Protein AF-A0AA89ARL2-F1 (afdb_monomer_lite)

Secondary structure (DSSP, 8-state):
-PPPSSTTS--GGGGTSTTTSSTTSS--TT--GGGS-TTHHHHHHHHHHHHHHHHHH-----SSSSPP--PBPSSTT--BSS-----S--TT-----SS----HHHHHHHHHHHHHHHHHHT---

Sequence (125 aa):
MKKWEDLTEFKPERIEGPEGTRDGFKFVPFGCERRACPGEGLGMRTINLALGSLLQCFDWERVHNEMIDMTEGTGLS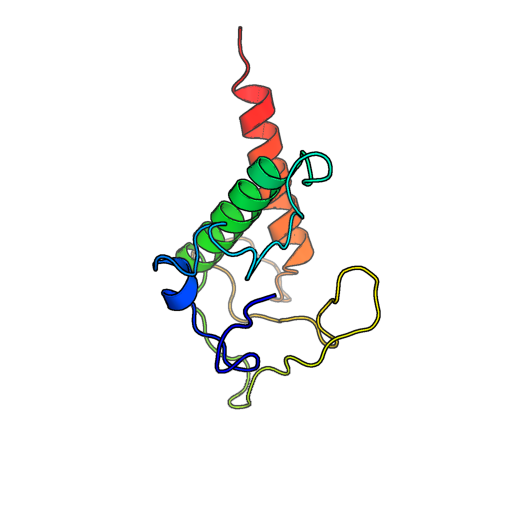FPKAQPLVTDPPPLQASTEDPDGTIDLQSAFFELIFNILMRMTAGKRY

Radius of gyration: 18.28 Å; chains: 1; bounding box: 46×33×50 Å

InterPro domains:
  IPR001128 Cytochrome P450 [PF00067] (4-80)
  IPR002401 Cytochrome P450, E-class, group I [PR00463] (27-37)
  IPR002401 Cytochrome P450, E-class, group I [PR00463] (37-60)
  IPR036396 Cytochrome P450 superfamily [G3DSA:1.10.630.10] (2-87)
  IPR036396 Cytochrome P450 superfamily [SSF48264] (3-84)
  IPR050651 Plant Cytochrome P450 Monooxygenase [PTHR47947] (3-85)

Foldseek 3Di:
DDEDPPPVDDDPCCLVDPNVPCVPVRDQPQHDDPNGNPCPVVVVVLVVVLVVCPVVFDDDDDPDPDDDQQPFPDDPVRDRNDDDFDDDGTPPDPDDDPPRGDDPVVVSVVVVVVVVCCVVVVPDD

Organism: NCBI:txid1293975

pLDDT: mean 73.85, std 14.47, range [41.88, 93.25]

Structure (mmCIF, N/CA/C/O backbone):
data_AF-A0AA89ARL2-F1
#
_entry.id   AF-A0AA89ARL2-F1
#
loop_
_atom_site.group_PDB
_atom_site.id
_atom_site.type_symbol
_atom_site.label_atom_id
_atom_site.label_alt_id
_atom_site.label_comp_id
_atom_site.label_asym_id
_atom_site.label_entity_id
_atom_site.label_seq_id
_atom_site.pdbx_PDB_ins_code
_atom_site.Cartn_x
_atom_site.Cartn_y
_atom_site.Cartn_z
_atom_site.occupancy
_atom_site.B_iso_or_equiv
_atom_site.auth_seq_id
_atom_site.auth_comp_id
_atom_site.auth_asym_id
_atom_site.auth_atom_id
_atom_site.pdbx_PDB_model_num
ATOM 1 N N . MET A 1 1 ? 2.567 -10.005 -22.783 1.00 60.03 1 MET A N 1
ATOM 2 C CA . MET A 1 1 ? 2.715 -9.775 -21.331 1.00 60.03 1 MET A CA 1
ATOM 3 C C . MET A 1 1 ? 2.255 -11.034 -20.616 1.00 60.03 1 MET A C 1
ATOM 5 O O . MET A 1 1 ? 1.116 -11.441 -20.821 1.00 60.03 1 MET A O 1
ATOM 9 N N . LYS A 1 2 ? 3.154 -11.715 -19.899 1.00 68.00 2 LYS A N 1
ATOM 10 C CA . LYS A 1 2 ? 2.831 -12.954 -19.177 1.00 68.00 2 LYS A CA 1
ATOM 11 C C . LYS A 1 2 ? 1.995 -12.559 -17.955 1.00 68.00 2 LYS A C 1
ATOM 13 O O . LYS A 1 2 ? 2.406 -11.675 -17.216 1.00 68.00 2 LYS A O 1
ATOM 18 N N . LYS A 1 3 ? 0.803 -13.131 -17.794 1.00 76.06 3 LYS A N 1
ATOM 19 C CA . LYS A 1 3 ? -0.058 -12.852 -16.635 1.00 76.06 3 LYS A CA 1
ATOM 20 C C . LYS A 1 3 ? 0.287 -13.812 -15.504 1.00 76.06 3 LYS A C 1
ATOM 22 O O . LYS A 1 3 ? 0.902 -14.856 -15.738 1.00 76.06 3 LYS A O 1
ATOM 27 N N . TRP A 1 4 ? -0.067 -13.431 -14.288 1.00 80.31 4 TRP A N 1
ATOM 28 C CA . TRP A 1 4 ? -0.121 -14.387 -13.202 1.00 80.31 4 TRP A CA 1
ATOM 29 C C . TRP A 1 4 ? -1.405 -15.224 -13.289 1.00 80.31 4 TRP A C 1
ATOM 31 O O . TRP A 1 4 ? -2.412 -14.759 -13.828 1.00 80.31 4 TRP A O 1
ATOM 41 N N . GLU A 1 5 ? -1.352 -16.442 -12.763 1.00 83.62 5 GLU A N 1
ATOM 42 C CA . GLU A 1 5 ? -2.535 -17.266 -12.506 1.00 83.62 5 GLU A CA 1
ATOM 43 C C . GLU A 1 5 ? -3.264 -16.736 -11.257 1.00 83.62 5 GLU A C 1
ATOM 45 O O . GLU A 1 5 ? -2.679 -15.978 -10.472 1.00 83.62 5 GLU A O 1
ATOM 50 N N . ASP A 1 6 ? -4.555 -17.054 -11.127 1.00 87.00 6 ASP A N 1
ATOM 51 C CA . ASP A 1 6 ? -5.416 -16.665 -9.999 1.00 87.00 6 ASP A CA 1
ATOM 52 C C . ASP A 1 6 ? -5.320 -15.174 -9.622 1.00 87.00 6 ASP A C 1
ATOM 54 O O . ASP A 1 6 ? -5.021 -14.794 -8.491 1.00 87.00 6 ASP A O 1
ATOM 58 N N . LEU A 1 7 ? -5.547 -14.293 -10.605 1.00 82.06 7 LEU A N 1
ATOM 59 C CA . LEU A 1 7 ? -5.388 -12.834 -10.462 1.00 82.06 7 LEU A CA 1
ATOM 60 C C . LEU A 1 7 ? -6.244 -12.211 -9.351 1.00 82.06 7 LEU A C 1
ATOM 62 O O . LEU A 1 7 ? -5.891 -11.150 -8.845 1.00 82.06 7 LEU A O 1
ATOM 66 N N . THR A 1 8 ? -7.363 -12.845 -9.006 1.00 85.75 8 THR A N 1
ATOM 67 C CA . THR A 1 8 ? -8.296 -12.385 -7.970 1.00 85.75 8 THR A CA 1
ATOM 68 C C . THR A 1 8 ? -7.967 -12.937 -6.585 1.00 85.75 8 THR A C 1
ATOM 70 O O . THR A 1 8 ? -8.617 -12.556 -5.617 1.00 85.75 8 THR A O 1
ATOM 73 N N . GLU A 1 9 ? -6.984 -13.833 -6.473 1.00 88.62 9 GLU A N 1
ATOM 74 C CA . GLU A 1 9 ? -6.588 -14.435 -5.204 1.00 88.62 9 GLU A CA 1
ATOM 75 C C . GLU A 1 9 ? -5.379 -13.712 -4.601 1.00 88.62 9 GLU A C 1
ATOM 77 O O . GLU A 1 9 ? -4.367 -13.439 -5.260 1.00 88.62 9 GLU A O 1
ATOM 82 N N . PHE A 1 10 ? -5.477 -13.423 -3.305 1.00 87.12 10 PHE A N 1
ATOM 83 C CA . PHE A 1 10 ? -4.375 -12.874 -2.529 1.00 87.12 10 PHE A CA 1
ATOM 84 C C . PHE A 1 10 ? -3.405 -14.000 -2.139 1.00 87.12 10 PHE A C 1
ATOM 86 O O . PHE A 1 10 ? -3.714 -14.813 -1.273 1.00 87.12 10 PHE A O 1
ATOM 93 N N . LYS A 1 11 ? -2.241 -14.049 -2.801 1.00 87.12 11 LYS A N 1
ATOM 94 C CA . LYS A 1 11 ? -1.175 -15.052 -2.597 1.00 87.12 11 LYS A CA 1
ATOM 95 C C . LYS A 1 11 ? 0.169 -14.360 -2.349 1.00 87.12 11 LYS A C 1
ATOM 97 O O . LYS A 1 11 ? 0.865 -14.077 -3.326 1.00 87.12 11 LYS A O 1
ATOM 102 N N . PRO A 1 12 ? 0.522 -13.992 -1.107 1.00 84.19 12 PRO A N 1
ATOM 103 C CA . PRO A 1 12 ? 1.735 -13.220 -0.838 1.00 84.19 12 PRO A CA 1
ATOM 104 C C . PRO A 1 12 ? 3.015 -13.940 -1.290 1.00 84.19 12 PRO A C 1
ATOM 106 O O . PRO A 1 12 ? 3.921 -13.290 -1.798 1.00 84.19 12 PRO A O 1
ATOM 109 N N . GLU A 1 13 ? 3.053 -15.272 -1.253 1.00 85.31 13 GLU A N 1
ATOM 110 C CA . GLU A 1 13 ? 4.209 -16.113 -1.607 1.00 85.31 13 GLU A CA 1
ATOM 111 C C . GLU A 1 13 ? 4.637 -15.956 -3.078 1.00 85.31 13 GLU A C 1
ATOM 113 O O . GLU A 1 13 ? 5.776 -16.240 -3.450 1.00 85.31 13 GLU A O 1
ATOM 118 N N . ARG A 1 14 ? 3.746 -15.444 -3.941 1.00 82.50 14 ARG A N 1
ATOM 119 C CA . ARG A 1 14 ? 4.022 -15.205 -5.370 1.00 82.50 14 ARG A CA 1
ATOM 120 C C . ARG A 1 14 ? 5.221 -14.281 -5.606 1.00 82.50 14 ARG A C 1
ATOM 122 O O . ARG A 1 14 ? 5.827 -14.335 -6.675 1.00 82.50 14 ARG A O 1
ATOM 129 N N . ILE A 1 15 ? 5.521 -13.404 -4.644 1.00 78.38 15 ILE A N 1
ATOM 130 C CA . ILE A 1 15 ? 6.596 -12.414 -4.761 1.00 78.38 15 ILE A CA 1
ATOM 131 C C . ILE A 1 15 ? 7.963 -12.974 -4.344 1.00 78.38 15 ILE A C 1
ATOM 133 O O . ILE A 1 15 ? 8.981 -12.358 -4.644 1.00 78.38 15 ILE A O 1
ATOM 137 N N . GLU A 1 16 ? 7.996 -14.134 -3.684 1.00 75.12 16 GLU A N 1
ATOM 138 C CA . GLU A 1 16 ? 9.227 -14.783 -3.214 1.00 75.12 16 GLU A CA 1
ATOM 139 C C . GLU A 1 16 ? 9.905 -15.617 -4.316 1.00 75.12 16 GLU A C 1
ATOM 141 O O . GLU A 1 16 ? 11.090 -15.940 -4.230 1.00 75.12 16 GLU A O 1
ATOM 146 N N . GLY A 1 17 ? 9.163 -15.957 -5.373 1.00 68.25 17 GLY A N 1
ATOM 147 C CA . GLY A 1 17 ? 9.651 -16.739 -6.505 1.00 68.25 17 GLY A CA 1
ATOM 148 C C . GLY A 1 17 ? 10.246 -15.905 -7.651 1.00 68.25 17 GLY A C 1
ATOM 149 O O . GLY A 1 17 ? 10.170 -14.676 -7.659 1.00 68.25 17 GLY A O 1
ATOM 150 N N . PRO A 1 18 ? 10.750 -16.570 -8.709 1.00 62.78 18 PRO A N 1
ATOM 151 C CA . PRO A 1 18 ? 11.258 -15.914 -9.923 1.00 62.78 18 PRO A CA 1
ATOM 152 C C . PRO A 1 18 ? 10.178 -15.148 -10.707 1.00 62.78 18 PRO A C 1
ATOM 154 O O . PRO A 1 18 ? 10.482 -14.467 -11.678 1.00 62.78 18 PRO A O 1
ATOM 157 N N . GLU A 1 19 ? 8.906 -15.279 -10.321 1.00 61.50 19 GLU A N 1
ATOM 158 C CA . GLU A 1 19 ? 7.797 -14.490 -10.864 1.00 61.50 19 GLU A CA 1
ATOM 159 C C . GLU A 1 19 ? 7.528 -13.187 -10.093 1.00 61.50 19 GLU A C 1
ATOM 161 O O . GLU A 1 19 ? 6.729 -12.365 -10.552 1.00 61.50 19 GLU A O 1
ATOM 166 N N . GLY A 1 20 ? 8.150 -13.040 -8.920 1.00 57.78 20 GLY A N 1
ATOM 167 C CA . GLY A 1 20 ? 8.121 -11.857 -8.066 1.00 57.78 20 GLY A CA 1
ATOM 168 C C . GLY A 1 20 ? 9.251 -10.874 -8.349 1.00 57.78 20 GLY A C 1
ATOM 169 O O . GLY A 1 20 ? 9.125 -9.680 -8.075 1.00 57.78 20 GLY A O 1
ATOM 170 N N . THR A 1 21 ? 10.344 -11.345 -8.952 1.00 60.03 21 THR A N 1
ATOM 171 C CA . THR A 1 21 ? 11.362 -10.472 -9.532 1.00 60.03 21 THR A CA 1
ATOM 172 C C . THR A 1 21 ? 10.780 -9.729 -10.737 1.00 60.03 21 THR A C 1
ATOM 174 O O . THR A 1 21 ? 9.871 -10.196 -11.422 1.00 60.03 21 THR A O 1
ATOM 177 N N . ARG A 1 22 ? 11.331 -8.547 -11.049 1.00 62.72 22 ARG A N 1
ATOM 178 C CA . ARG A 1 22 ? 10.958 -7.779 -12.259 1.00 62.72 22 ARG A CA 1
ATOM 179 C C . ARG A 1 22 ? 11.201 -8.555 -13.567 1.00 62.72 22 ARG A C 1
ATOM 181 O O . ARG A 1 22 ? 10.800 -8.078 -14.630 1.00 62.72 22 ARG A O 1
ATOM 188 N N . ASP A 1 23 ? 11.815 -9.738 -13.484 1.00 57.69 23 ASP A N 1
ATOM 189 C CA . ASP A 1 23 ? 11.968 -10.712 -14.558 1.00 57.69 23 ASP A CA 1
ATOM 190 C C . ASP A 1 23 ? 10.597 -11.163 -15.081 1.00 57.69 23 ASP A C 1
ATOM 192 O O . ASP A 1 23 ? 9.911 -12.029 -14.545 1.00 57.69 23 ASP A O 1
ATOM 196 N N . GLY A 1 24 ? 10.174 -10.530 -16.172 1.00 63.44 24 GLY A N 1
ATOM 197 C CA . GLY A 1 24 ? 8.939 -10.855 -16.883 1.00 63.44 24 GLY A CA 1
ATOM 198 C C . GLY A 1 24 ? 7.841 -9.799 -16.793 1.00 63.44 24 GLY A C 1
ATOM 199 O O . GLY A 1 24 ? 6.791 -10.001 -17.406 1.00 63.44 24 GLY A O 1
ATOM 200 N N . PHE A 1 25 ? 8.077 -8.678 -16.093 1.00 69.69 25 PHE A N 1
ATOM 201 C CA . PHE A 1 25 ? 7.158 -7.529 -16.014 1.00 69.69 25 PHE A CA 1
ATOM 202 C C . PHE A 1 25 ? 5.719 -7.909 -15.620 1.00 69.69 25 PHE A C 1
ATOM 204 O O . PHE A 1 25 ? 4.758 -7.265 -16.047 1.00 69.69 25 PHE A O 1
ATOM 211 N N . LYS A 1 26 ? 5.552 -8.973 -14.823 1.00 75.62 26 LYS A N 1
ATOM 212 C CA . LYS A 1 26 ? 4.228 -9.434 -14.384 1.00 75.62 26 LYS A CA 1
ATOM 213 C C . LYS A 1 26 ? 3.609 -8.500 -13.342 1.00 75.62 26 LYS A C 1
ATOM 215 O O . LYS A 1 26 ? 2.391 -8.369 -13.295 1.00 75.62 26 LYS A O 1
ATOM 220 N N . PHE A 1 27 ? 4.451 -7.826 -12.554 1.00 78.62 27 PHE A N 1
ATOM 221 C CA . PHE A 1 27 ? 4.048 -6.895 -11.505 1.00 78.62 27 PHE A CA 1
ATOM 222 C C . PHE A 1 27 ? 4.998 -5.694 -11.452 1.00 78.62 27 PHE A C 1
ATOM 224 O O . PHE A 1 27 ? 6.200 -5.849 -11.247 1.00 78.62 27 PHE A O 1
ATOM 231 N N . VAL A 1 28 ? 4.467 -4.493 -11.699 1.00 84.12 28 VAL A N 1
ATOM 232 C CA . VAL A 1 28 ? 5.237 -3.237 -11.796 1.00 84.12 28 VAL A CA 1
ATOM 233 C C . VAL A 1 28 ? 4.448 -2.052 -11.209 1.00 84.12 28 VAL A C 1
ATOM 235 O O . VAL A 1 28 ? 4.153 -1.096 -11.927 1.00 84.12 28 VAL A O 1
ATOM 238 N N . PRO A 1 29 ? 4.084 -2.079 -9.910 1.00 83.69 29 PRO A N 1
ATOM 239 C CA . PRO A 1 29 ? 3.261 -1.030 -9.289 1.00 83.69 29 PRO A CA 1
ATOM 240 C C . PRO A 1 29 ? 3.931 0.352 -9.317 1.00 83.69 29 PRO A C 1
ATOM 242 O O . PRO A 1 29 ? 3.256 1.373 -9.394 1.00 83.69 29 PRO A O 1
ATOM 245 N N . PHE A 1 30 ? 5.266 0.388 -9.333 1.00 87.81 30 PHE A N 1
ATOM 246 C CA . PHE A 1 30 ? 6.067 1.605 -9.469 1.00 87.81 30 PHE A CA 1
ATOM 247 C C . PHE A 1 30 ? 6.555 1.843 -10.907 1.00 87.81 30 PHE A C 1
ATOM 249 O O . PHE A 1 30 ? 7.439 2.662 -11.139 1.00 87.81 30 PHE A O 1
ATOM 256 N N . GLY A 1 31 ? 5.993 1.145 -11.895 1.00 88.50 31 GLY A N 1
ATOM 257 C CA . GLY A 1 31 ? 6.415 1.233 -13.290 1.00 88.50 31 GLY A CA 1
ATOM 258 C C . GLY A 1 31 ? 7.751 0.543 -13.569 1.00 88.50 31 GLY A C 1
ATOM 259 O O . GLY A 1 31 ? 8.286 -0.219 -12.758 1.00 88.50 31 GLY A O 1
ATOM 260 N N . CYS A 1 32 ? 8.299 0.775 -14.766 1.00 85.62 32 CYS A N 1
ATOM 261 C CA . CYS A 1 32 ? 9.589 0.209 -15.121 1.00 85.62 32 CYS A CA 1
ATOM 262 C C . CYS A 1 32 ? 10.507 1.084 -15.970 1.00 85.62 32 CYS A C 1
ATOM 264 O O . CYS A 1 32 ? 10.083 2.068 -16.577 1.00 85.62 32 CYS A O 1
ATOM 266 N N . GLU A 1 33 ? 11.791 0.711 -15.958 1.00 86.56 33 GLU A N 1
ATOM 267 C CA . GLU A 1 33 ? 12.849 1.351 -16.740 1.00 86.56 33 GLU A CA 1
ATOM 268 C C . GLU A 1 33 ? 12.920 2.876 -16.520 1.00 86.56 33 GLU A C 1
ATOM 270 O O . GLU A 1 33 ? 12.883 3.350 -15.386 1.00 86.56 33 GLU A O 1
ATOM 275 N N . ARG A 1 34 ? 13.025 3.661 -17.601 1.00 90.88 34 ARG A N 1
ATOM 276 C CA . ARG A 1 34 ? 13.251 5.117 -17.573 1.00 90.88 34 ARG A CA 1
ATOM 277 C C . ARG A 1 34 ? 12.081 5.916 -16.991 1.00 90.88 34 ARG A C 1
ATOM 279 O O . ARG A 1 34 ? 12.261 7.087 -16.680 1.00 90.88 34 ARG A O 1
ATOM 286 N N . ARG A 1 35 ? 10.892 5.311 -16.885 1.00 91.50 35 ARG A N 1
ATOM 287 C CA . ARG A 1 35 ? 9.687 5.922 -16.297 1.00 91.50 35 ARG A CA 1
ATOM 288 C C . ARG A 1 35 ? 9.269 5.246 -14.991 1.00 91.50 35 ARG A C 1
ATOM 290 O O . ARG A 1 35 ? 8.125 5.397 -14.574 1.00 91.50 35 ARG A O 1
ATOM 297 N N . ALA A 1 36 ? 10.170 4.492 -14.360 1.00 90.56 36 ALA A N 1
ATOM 298 C CA . ALA A 1 36 ? 9.935 3.989 -13.016 1.00 90.56 36 ALA A CA 1
ATOM 299 C C . ALA A 1 36 ? 9.783 5.159 -12.029 1.00 90.56 36 ALA A C 1
ATOM 301 O O . ALA A 1 36 ? 10.437 6.196 -12.164 1.00 90.56 36 ALA A O 1
ATOM 302 N N . CYS A 1 37 ? 8.912 4.987 -11.039 1.00 91.19 37 CYS A N 1
ATOM 303 C CA . CYS A 1 37 ? 8.682 5.956 -9.985 1.00 91.19 37 CYS A CA 1
ATOM 304 C C . CYS A 1 37 ? 9.981 6.142 -9.185 1.00 91.19 37 CYS A C 1
ATOM 306 O O . CYS A 1 37 ? 10.433 5.193 -8.538 1.00 91.19 37 CYS A O 1
ATOM 308 N N . PRO A 1 38 ? 10.569 7.352 -9.149 1.00 93.25 38 PRO A N 1
ATOM 309 C CA . PRO A 1 38 ? 11.789 7.595 -8.378 1.00 93.25 38 PRO A CA 1
ATOM 310 C C . PRO A 1 38 ? 11.569 7.426 -6.864 1.00 93.25 38 PRO A C 1
ATOM 312 O O . PRO A 1 38 ? 12.530 7.299 -6.110 1.00 93.25 38 PRO A O 1
ATOM 315 N N . GLY A 1 39 ? 10.307 7.410 -6.417 1.00 93.00 39 GLY A N 1
ATOM 316 C CA . GLY A 1 39 ? 9.904 7.196 -5.030 1.00 93.00 39 GLY A CA 1
ATOM 317 C C . GLY A 1 39 ? 9.729 5.733 -4.610 1.00 93.00 39 GLY A C 1
ATOM 318 O O . GLY A 1 39 ? 9.380 5.514 -3.455 1.00 93.00 39 GLY A O 1
ATOM 319 N N . GLU A 1 40 ? 9.969 4.742 -5.481 1.00 90.25 40 GLU A N 1
ATOM 320 C CA . GLU A 1 40 ? 9.795 3.304 -5.175 1.00 90.25 40 GLU A CA 1
ATOM 321 C C . GLU A 1 40 ? 10.469 2.902 -3.853 1.00 90.25 40 GLU A C 1
ATOM 323 O O . GLU A 1 40 ? 9.834 2.347 -2.956 1.00 90.25 40 GLU A O 1
ATOM 328 N N . GLY A 1 41 ? 11.749 3.252 -3.689 1.00 90.81 41 GLY A N 1
ATOM 329 C CA . GLY A 1 41 ? 12.510 2.894 -2.492 1.00 90.81 41 GLY A CA 1
ATOM 330 C C . GLY A 1 41 ? 11.985 3.544 -1.209 1.00 90.81 41 GLY A C 1
ATOM 331 O O . GLY A 1 41 ? 12.068 2.935 -0.144 1.00 90.81 41 GLY A O 1
ATOM 332 N N . LEU A 1 42 ? 11.436 4.761 -1.296 1.00 92.69 42 LEU A N 1
ATOM 333 C CA . LEU A 1 42 ? 10.814 5.430 -0.153 1.00 92.69 42 LEU A CA 1
ATOM 334 C C . LEU A 1 42 ? 9.465 4.785 0.171 1.00 92.69 42 LEU A C 1
ATOM 336 O O . LEU A 1 42 ? 9.250 4.391 1.312 1.00 92.69 42 LEU A O 1
ATOM 340 N N . GLY A 1 43 ? 8.605 4.610 -0.836 1.00 89.31 43 GLY A N 1
ATOM 341 C CA . GLY A 1 43 ? 7.284 4.003 -0.679 1.00 89.31 43 GLY A CA 1
ATOM 342 C C . GLY A 1 43 ? 7.355 2.617 -0.041 1.00 89.31 43 GLY A C 1
ATOM 343 O O . GLY A 1 43 ? 6.662 2.364 0.940 1.00 89.31 43 GLY A O 1
ATOM 344 N N . MET A 1 44 ? 8.262 1.756 -0.514 1.00 89.25 44 MET A N 1
ATOM 345 C CA . MET A 1 44 ? 8.444 0.416 0.054 1.00 89.25 44 MET A CA 1
ATOM 346 C C . MET A 1 44 ? 8.904 0.451 1.514 1.00 89.25 44 MET A C 1
ATOM 348 O O . MET A 1 44 ? 8.386 -0.297 2.337 1.00 89.25 44 MET A O 1
ATOM 352 N N . ARG A 1 45 ? 9.848 1.332 1.872 1.00 90.19 45 ARG A N 1
ATOM 353 C CA . ARG A 1 45 ? 10.308 1.466 3.266 1.00 90.19 45 ARG A CA 1
ATOM 354 C C . ARG A 1 45 ? 9.193 1.959 4.176 1.00 90.19 45 ARG A C 1
ATOM 356 O O . ARG A 1 45 ? 9.029 1.428 5.269 1.00 90.19 45 ARG A O 1
ATOM 363 N N . THR A 1 46 ? 8.434 2.946 3.715 1.00 90.56 46 THR A N 1
ATOM 364 C CA . THR A 1 46 ? 7.306 3.505 4.453 1.00 90.56 46 THR A CA 1
ATOM 365 C C . THR A 1 46 ? 6.217 2.462 4.687 1.00 90.56 46 THR A C 1
ATOM 367 O O . THR A 1 46 ? 5.792 2.292 5.826 1.00 90.56 46 THR A O 1
ATOM 370 N N . ILE A 1 47 ? 5.811 1.725 3.647 1.00 90.00 47 ILE A N 1
ATOM 371 C CA . ILE A 1 47 ? 4.791 0.672 3.754 1.00 90.00 47 ILE A CA 1
ATOM 372 C C . ILE A 1 47 ? 5.273 -0.457 4.666 1.00 90.00 47 ILE A C 1
ATOM 374 O O . ILE A 1 47 ? 4.542 -0.854 5.566 1.00 90.00 47 ILE A O 1
ATOM 378 N N . ASN A 1 48 ? 6.507 -0.939 4.487 1.00 89.00 48 ASN A N 1
ATOM 379 C CA . ASN A 1 48 ? 7.050 -2.023 5.308 1.00 89.00 48 ASN A CA 1
ATOM 380 C C . ASN A 1 48 ? 7.138 -1.635 6.785 1.00 89.00 48 ASN A C 1
ATOM 382 O O . ASN A 1 48 ? 6.840 -2.451 7.652 1.00 89.00 48 ASN A O 1
ATOM 386 N N . LEU A 1 49 ? 7.540 -0.396 7.077 1.00 88.62 49 LEU A N 1
ATOM 387 C CA . LEU A 1 49 ? 7.629 0.082 8.450 1.00 88.62 49 LEU A CA 1
ATOM 388 C C . LEU A 1 49 ? 6.243 0.269 9.069 1.00 88.62 49 LEU A C 1
ATOM 390 O O . LEU A 1 49 ? 6.020 -0.207 10.175 1.00 88.62 49 LEU A O 1
ATOM 394 N N . ALA A 1 50 ? 5.304 0.884 8.345 1.00 86.81 50 ALA A N 1
ATOM 395 C CA . ALA A 1 50 ? 3.926 1.020 8.807 1.00 86.81 50 ALA A CA 1
ATOM 396 C C . ALA A 1 50 ? 3.286 -0.348 9.077 1.00 86.81 50 ALA A C 1
ATOM 398 O O . ALA A 1 50 ? 2.751 -0.567 10.158 1.00 86.81 50 ALA A O 1
ATOM 399 N N . LEU A 1 51 ? 3.413 -1.291 8.139 1.00 87.38 51 LEU A N 1
ATOM 400 C CA . LEU A 1 51 ? 2.893 -2.648 8.287 1.00 87.38 51 LEU A CA 1
ATOM 401 C C . LEU A 1 51 ? 3.562 -3.394 9.449 1.00 87.38 51 LEU A C 1
ATOM 403 O O . LEU A 1 51 ? 2.875 -4.036 10.235 1.00 87.38 51 LEU A O 1
ATOM 407 N N . GLY A 1 52 ? 4.885 -3.287 9.591 1.00 88.81 52 GLY A N 1
ATOM 408 C CA . GLY A 1 52 ? 5.617 -3.902 10.697 1.00 88.81 52 GLY A CA 1
ATOM 409 C C . GLY A 1 52 ? 5.185 -3.361 12.060 1.00 88.81 52 GLY A C 1
ATOM 410 O O . GLY A 1 52 ? 4.951 -4.141 12.978 1.00 88.81 52 GLY A O 1
ATOM 411 N N . SER A 1 53 ? 5.017 -2.041 12.187 1.00 85.31 53 SER A N 1
ATOM 412 C CA . SER A 1 53 ? 4.496 -1.417 13.407 1.00 85.31 53 SER A CA 1
ATOM 413 C C . SER A 1 53 ? 3.061 -1.853 13.703 1.00 85.31 53 SER A C 1
ATOM 415 O O . SER A 1 53 ? 2.753 -2.201 14.836 1.00 85.31 53 SER A O 1
ATOM 417 N N . LEU A 1 54 ? 2.203 -1.899 12.685 1.00 82.81 54 LEU A N 1
ATOM 418 C CA . LEU A 1 54 ? 0.823 -2.368 12.799 1.00 82.81 54 LEU A CA 1
ATOM 419 C C . LEU A 1 54 ? 0.751 -3.825 13.291 1.00 82.81 54 LEU A C 1
ATOM 421 O O . LEU A 1 54 ? 0.023 -4.120 14.234 1.00 82.81 54 LEU A O 1
ATOM 425 N N . LEU A 1 55 ? 1.558 -4.722 12.724 1.00 85.12 55 LEU A N 1
ATOM 426 C CA . LEU A 1 55 ? 1.618 -6.125 13.147 1.00 85.12 55 LEU A CA 1
ATOM 427 C C . LEU A 1 55 ? 2.196 -6.313 14.556 1.00 85.12 55 LEU A C 1
ATOM 429 O O . LEU A 1 55 ? 1.831 -7.266 15.232 1.00 85.12 55 LEU A O 1
ATOM 433 N N . GLN A 1 56 ? 3.114 -5.445 14.991 1.00 83.06 56 GLN A N 1
ATOM 434 C CA . GLN A 1 56 ? 3.727 -5.548 16.320 1.00 83.06 56 GLN A CA 1
ATOM 435 C C . GLN A 1 56 ? 2.895 -4.915 17.436 1.00 83.06 56 GLN A C 1
ATOM 437 O O . GLN A 1 56 ? 2.986 -5.359 18.578 1.00 83.06 56 GLN A O 1
ATOM 442 N N . CYS A 1 57 ? 2.150 -3.849 17.144 1.00 80.06 57 CYS A N 1
ATOM 443 C CA . CYS A 1 57 ? 1.485 -3.045 18.170 1.00 80.06 57 CYS A CA 1
ATOM 444 C C . CYS A 1 57 ? 0.006 -3.390 18.373 1.00 80.06 57 CYS A C 1
ATOM 446 O O . CYS A 1 57 ? -0.562 -2.959 19.377 1.00 80.06 57 CYS A O 1
ATOM 448 N N . PHE A 1 58 ? -0.616 -4.123 17.448 1.00 74.94 58 PHE A N 1
ATOM 449 C CA . PHE A 1 58 ? -2.048 -4.411 17.470 1.00 74.94 58 PHE A CA 1
ATOM 450 C C . PHE A 1 58 ? -2.311 -5.913 17.423 1.00 74.94 58 PHE A C 1
ATOM 452 O O . PHE A 1 58 ? -1.676 -6.633 16.651 1.00 74.94 58 PHE A O 1
ATOM 459 N N . ASP A 1 59 ? -3.300 -6.347 18.201 1.00 75.94 59 ASP A N 1
ATOM 460 C CA . ASP A 1 59 ? -3.931 -7.649 18.028 1.00 75.94 59 ASP A CA 1
ATOM 461 C C . ASP A 1 59 ? -5.019 -7.526 16.957 1.00 75.94 59 ASP A C 1
ATOM 463 O O . ASP A 1 59 ? -5.877 -6.643 17.004 1.00 75.94 59 ASP A O 1
ATOM 467 N N . TRP A 1 60 ? -4.945 -8.385 15.941 1.00 75.81 60 TRP A N 1
ATOM 468 C CA . TRP A 1 60 ? -5.796 -8.299 14.757 1.00 75.81 60 TRP A CA 1
ATOM 469 C C . TRP A 1 60 ? -6.969 -9.258 14.881 1.00 75.81 60 TRP A C 1
ATOM 471 O O . TRP A 1 60 ? -6.853 -10.444 14.574 1.00 75.81 60 TRP A O 1
ATOM 481 N N . GLU A 1 61 ? -8.121 -8.722 15.262 1.00 76.94 61 GLU A N 1
ATOM 482 C CA . GLU A 1 61 ? -9.393 -9.434 15.232 1.00 76.94 61 GLU A CA 1
ATOM 483 C C . GLU A 1 61 ? -10.400 -8.673 14.371 1.00 76.94 61 GLU A C 1
ATOM 485 O O . GLU A 1 61 ? -10.296 -7.465 14.146 1.00 76.94 61 GLU A O 1
ATOM 490 N N . ARG A 1 62 ? -11.380 -9.393 13.822 1.00 74.44 62 ARG A N 1
ATOM 491 C CA . ARG A 1 62 ? -12.463 -8.731 13.097 1.00 74.44 62 ARG A CA 1
ATOM 492 C C . ARG A 1 62 ? -13.449 -8.175 14.115 1.00 74.44 62 ARG A C 1
ATOM 494 O O . ARG A 1 62 ? -13.960 -8.930 14.934 1.00 74.44 62 ARG A O 1
ATOM 501 N N . VAL A 1 63 ? -13.776 -6.887 13.987 1.00 74.81 63 VAL A N 1
ATOM 502 C CA . VAL A 1 63 ? -14.791 -6.217 14.826 1.00 74.81 63 VAL A CA 1
ATOM 503 C C . VAL A 1 63 ? -16.142 -6.944 14.751 1.00 74.81 63 VAL A C 1
ATOM 505 O O . VAL A 1 63 ? -16.871 -7.037 15.732 1.00 74.81 63 VAL A O 1
ATOM 508 N N . HIS A 1 64 ? -16.459 -7.506 13.582 1.00 73.38 64 HIS A N 1
ATOM 509 C CA . HIS A 1 64 ? -17.647 -8.322 13.351 1.00 73.38 64 HIS A CA 1
ATOM 510 C C . HIS A 1 64 ? -17.245 -9.675 12.769 1.00 73.38 64 HIS A C 1
ATOM 512 O O . HIS A 1 64 ? -16.230 -9.796 12.087 1.00 73.38 64 HIS A O 1
ATOM 518 N N . ASN A 1 65 ? -18.087 -10.692 12.950 1.00 76.38 65 ASN A N 1
ATOM 519 C CA . ASN A 1 65 ? -17.837 -12.035 12.413 1.00 76.38 65 ASN A CA 1
ATOM 520 C C . ASN A 1 65 ? -17.984 -12.126 10.873 1.00 76.38 65 ASN A C 1
ATOM 522 O O . ASN A 1 65 ? -17.906 -13.205 10.288 1.00 76.38 65 ASN A O 1
ATOM 526 N N . GLU A 1 66 ? -18.228 -10.994 10.213 1.00 80.81 66 GLU A N 1
ATOM 527 C CA . GLU A 1 66 ? -18.407 -10.874 8.771 1.00 80.81 66 GLU A CA 1
ATOM 528 C C . GLU A 1 66 ? -17.060 -10.788 8.038 1.00 80.81 66 GLU A C 1
ATOM 530 O O . GLU A 1 66 ? -15.992 -10.601 8.629 1.00 80.81 66 GLU A O 1
ATOM 535 N N . MET A 1 67 ? -17.081 -10.981 6.719 1.00 82.50 67 MET A N 1
ATOM 536 C CA . MET A 1 67 ? -15.892 -10.746 5.902 1.00 82.50 67 MET A CA 1
ATOM 537 C C . MET A 1 67 ? -15.678 -9.248 5.702 1.00 82.50 67 MET A C 1
ATOM 539 O O . MET A 1 67 ? -16.630 -8.493 5.531 1.00 82.50 67 MET A O 1
ATOM 543 N N . ILE A 1 68 ? -14.414 -8.828 5.693 1.00 84.69 68 ILE A N 1
ATOM 544 C CA . ILE A 1 68 ? -14.052 -7.440 5.408 1.00 84.69 68 ILE A CA 1
ATOM 545 C C . ILE A 1 68 ? -14.415 -7.139 3.954 1.00 84.69 68 ILE A C 1
ATOM 547 O O . ILE A 1 68 ? -13.939 -7.814 3.041 1.00 84.69 68 ILE A O 1
ATOM 551 N N . ASP A 1 69 ? -15.230 -6.107 3.746 1.00 84.88 69 ASP A N 1
ATOM 552 C CA . ASP A 1 69 ? -15.554 -5.622 2.410 1.00 84.88 69 ASP A CA 1
ATOM 553 C C . ASP A 1 69 ? -14.306 -5.026 1.739 1.00 84.88 69 ASP A C 1
ATOM 555 O O . ASP A 1 69 ? -13.757 -4.026 2.208 1.00 84.88 69 ASP A O 1
ATOM 559 N N . MET A 1 70 ? -13.861 -5.646 0.646 1.00 87.62 70 MET A N 1
ATOM 560 C CA . MET A 1 70 ? -12.710 -5.227 -0.163 1.00 87.62 70 MET A CA 1
ATOM 561 C C . MET A 1 70 ? -13.127 -4.492 -1.443 1.00 87.62 70 MET A C 1
ATOM 563 O O . MET A 1 70 ? -12.311 -4.334 -2.349 1.00 87.62 70 MET A O 1
ATOM 567 N N . THR A 1 71 ? -14.386 -4.052 -1.536 1.00 90.25 71 THR A N 1
ATOM 568 C CA . THR A 1 71 ? -14.883 -3.297 -2.689 1.00 90.25 71 THR A CA 1
ATOM 569 C C . THR A 1 71 ? -14.043 -2.041 -2.912 1.00 90.25 71 THR A C 1
ATOM 571 O O . THR A 1 71 ? -13.732 -1.297 -1.977 1.00 90.25 71 THR A O 1
ATOM 574 N N . GLU A 1 72 ? -13.667 -1.809 -4.165 1.00 87.69 72 GLU A N 1
ATOM 575 C CA . GLU A 1 72 ? -12.893 -0.647 -4.586 1.00 87.69 72 GL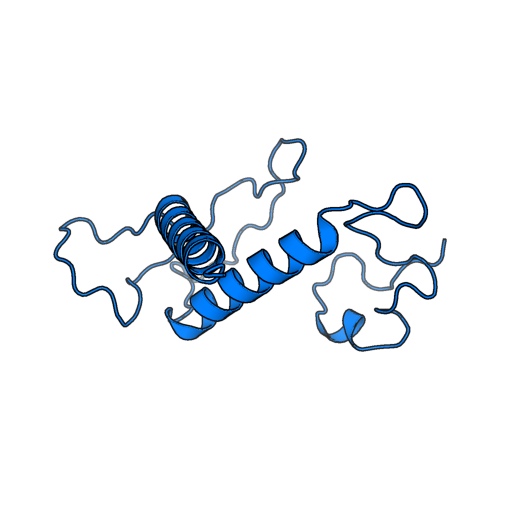U A CA 1
ATOM 576 C C . GLU A 1 72 ? -13.773 0.611 -4.590 1.00 87.69 72 GLU A C 1
ATOM 578 O O . GLU A 1 72 ? -14.888 0.627 -5.113 1.00 87.69 72 GLU A O 1
ATOM 583 N N . GLY A 1 73 ? -13.273 1.671 -3.968 1.00 88.69 73 GLY A N 1
ATOM 584 C CA . GLY A 1 73 ? -13.870 2.995 -3.956 1.00 88.69 73 GLY A CA 1
ATOM 585 C C . GLY A 1 73 ? -13.424 3.831 -5.152 1.00 88.69 73 GLY A C 1
ATOM 586 O O . GLY A 1 73 ? -12.493 3.507 -5.884 1.00 88.69 73 GLY A O 1
ATOM 587 N N . THR A 1 74 ? -14.075 4.971 -5.346 1.00 86.56 74 THR A N 1
ATOM 588 C CA . THR A 1 74 ? -13.757 5.874 -6.455 1.00 86.56 74 THR A CA 1
ATOM 589 C C . THR A 1 74 ? -12.528 6.730 -6.144 1.00 86.56 74 THR A C 1
ATOM 591 O O . THR A 1 74 ? -12.523 7.462 -5.155 1.00 86.56 74 THR A O 1
ATOM 594 N N . GLY A 1 75 ? -11.509 6.711 -7.007 1.00 83.38 75 GLY A N 1
ATOM 595 C CA . GLY A 1 75 ? -10.348 7.599 -6.895 1.00 83.38 75 GLY A CA 1
ATOM 596 C C . GLY A 1 75 ? -9.157 7.153 -7.742 1.00 83.38 75 GLY A C 1
ATOM 597 O O . GLY A 1 75 ? -9.107 6.024 -8.215 1.00 83.38 75 GLY A O 1
ATOM 598 N N . LEU A 1 76 ? -8.171 8.040 -7.917 1.00 81.00 76 LEU A N 1
ATOM 599 C CA . LEU A 1 76 ? -6.965 7.751 -8.712 1.00 81.00 76 LEU A CA 1
ATOM 600 C C . LEU A 1 76 ? -6.068 6.679 -8.068 1.00 81.00 76 LEU A C 1
ATOM 602 O O . LEU A 1 76 ? -5.305 6.009 -8.756 1.00 81.00 76 LEU A O 1
ATOM 606 N N . SER A 1 77 ? -6.145 6.543 -6.745 1.00 77.75 77 SER A N 1
ATOM 607 C CA . SER A 1 77 ? -5.325 5.630 -5.951 1.00 77.75 77 SER A CA 1
ATOM 608 C C . SER A 1 77 ? -6.022 4.310 -5.620 1.00 77.75 77 SER A C 1
ATOM 610 O O . SER A 1 77 ? -5.544 3.617 -4.728 1.00 77.75 77 SER A O 1
ATOM 612 N N . PHE A 1 78 ? -7.157 4.005 -6.262 1.00 84.12 78 PHE A N 1
ATOM 613 C CA . PHE A 1 78 ? -7.958 2.803 -5.996 1.00 84.12 78 PHE A CA 1
ATOM 614 C C . PHE A 1 78 ? -8.184 2.552 -4.488 1.00 84.12 78 PHE A C 1
ATOM 616 O O . PHE A 1 78 ? -7.763 1.523 -3.953 1.00 84.12 78 PHE A O 1
ATOM 623 N N . PRO A 1 79 ? -8.756 3.529 -3.751 1.00 86.25 79 PRO A N 1
ATOM 624 C CA . PRO A 1 79 ? -8.975 3.383 -2.314 1.00 86.25 79 PRO A CA 1
ATOM 625 C C . PRO A 1 79 ? -10.010 2.289 -2.028 1.00 86.25 79 PRO A C 1
ATOM 627 O O . PRO A 1 79 ? -10.782 1.918 -2.905 1.00 86.25 79 PRO A O 1
ATOM 630 N N . LYS A 1 80 ? -10.098 1.807 -0.785 1.00 84.69 80 LYS A N 1
ATOM 631 C CA . LYS A 1 80 ? -11.218 0.947 -0.370 1.00 84.69 80 LYS A CA 1
ATOM 632 C C . LYS A 1 80 ? -12.508 1.772 -0.286 1.00 84.69 80 LYS A C 1
ATOM 634 O O . LYS A 1 80 ? -12.467 2.917 0.158 1.00 84.69 80 LYS A O 1
ATOM 639 N N . ALA A 1 81 ? -13.642 1.201 -0.693 1.00 89.06 81 ALA A N 1
ATOM 640 C CA . ALA A 1 81 ? -14.942 1.880 -0.668 1.00 89.06 81 ALA A CA 1
ATOM 641 C C . ALA A 1 81 ? -15.387 2.220 0.759 1.00 89.06 81 ALA A C 1
ATOM 643 O O . ALA A 1 81 ? -15.920 3.296 1.012 1.00 89.06 81 ALA A O 1
ATOM 644 N N . GLN A 1 82 ? -15.130 1.304 1.690 1.00 84.50 82 GLN A N 1
ATOM 645 C CA . GLN A 1 82 ? -15.325 1.502 3.122 1.00 84.50 82 GLN A CA 1
ATOM 646 C C . GLN A 1 82 ? -13.953 1.547 3.802 1.00 84.50 82 GLN A C 1
ATOM 648 O O . GLN A 1 82 ? -13.127 0.693 3.484 1.00 84.50 82 GLN A O 1
ATOM 653 N N . PRO A 1 83 ? -13.665 2.472 4.726 1.00 82.19 83 PRO A N 1
ATOM 654 C CA . PRO A 1 83 ? -12.441 2.424 5.526 1.00 82.19 83 PRO A CA 1
ATOM 655 C C . PRO A 1 83 ? -12.323 1.120 6.335 1.00 82.19 83 PRO A C 1
ATOM 657 O O . PRO A 1 83 ? -13.319 0.456 6.624 1.00 82.19 83 PRO A O 1
ATOM 660 N N . LEU A 1 84 ? -11.096 0.720 6.675 1.00 80.44 84 LEU A N 1
ATOM 661 C CA . LEU A 1 84 ? -10.858 -0.319 7.683 1.00 80.44 84 LEU A CA 1
ATOM 662 C C . LEU A 1 84 ? -10.929 0.318 9.070 1.00 80.44 84 LEU A C 1
ATOM 664 O O . LEU A 1 84 ? -10.395 1.406 9.264 1.00 80.44 84 LEU A O 1
ATOM 668 N N . VAL A 1 85 ? -11.577 -0.369 10.006 1.00 74.94 85 VAL A N 1
ATOM 669 C CA . VAL A 1 85 ? -11.712 0.045 11.407 1.00 74.94 85 VAL A CA 1
ATOM 670 C C . VAL A 1 85 ? -11.195 -1.094 12.279 1.00 74.94 85 VAL A C 1
ATOM 672 O O . VAL A 1 85 ? -11.395 -2.263 11.941 1.00 74.94 85 VAL A O 1
ATOM 675 N N . THR A 1 86 ? -10.510 -0.754 13.367 1.00 64.94 86 THR A N 1
ATOM 676 C CA . THR A 1 86 ? -9.932 -1.703 14.323 1.00 64.94 86 THR A CA 1
ATOM 677 C C . THR A 1 86 ? -10.385 -1.347 15.737 1.00 64.94 86 THR A C 1
ATOM 679 O O . THR A 1 86 ? -10.253 -0.190 16.125 1.00 64.94 86 THR A O 1
ATOM 682 N N . ASP A 1 87 ? -10.838 -2.346 16.490 1.00 64.94 87 ASP A N 1
ATOM 683 C CA . ASP A 1 87 ? -11.031 -2.338 17.949 1.00 64.94 87 ASP A CA 1
ATOM 684 C C . ASP A 1 87 ? -10.263 -3.557 18.494 1.00 64.94 87 ASP A C 1
ATOM 686 O O . ASP A 1 87 ? -10.361 -4.604 17.843 1.00 64.94 87 ASP A O 1
ATOM 690 N N . PRO A 1 88 ? -9.526 -3.519 19.629 1.00 58.84 88 PRO A N 1
ATOM 691 C CA . PRO A 1 88 ? -9.316 -2.455 20.625 1.00 58.84 88 PRO A CA 1
ATOM 692 C C . PRO A 1 88 ? -7.997 -1.657 20.414 1.00 58.84 88 PRO A C 1
ATOM 694 O O . PRO A 1 88 ? -7.258 -1.931 19.464 1.00 58.84 88 PRO A O 1
ATOM 697 N N . PRO A 1 89 ? -7.674 -0.651 21.262 1.00 54.91 89 PRO A N 1
ATOM 698 C CA . PRO A 1 89 ? -6.448 0.149 21.151 1.00 54.91 89 PRO A CA 1
ATOM 699 C C . PRO A 1 89 ? -5.138 -0.667 21.144 1.00 54.91 89 PRO A C 1
ATOM 701 O O . PRO A 1 89 ? -5.093 -1.770 21.690 1.00 54.91 89 PRO A O 1
ATOM 704 N N . PRO A 1 90 ? -4.045 -0.118 20.568 1.00 55.97 90 PRO A N 1
ATOM 705 C CA . PRO A 1 90 ? -2.757 -0.785 20.507 1.00 55.97 90 PRO A CA 1
ATOM 706 C C . PRO A 1 90 ? -2.266 -1.100 21.912 1.00 55.97 90 PRO A C 1
ATOM 708 O O . PRO A 1 90 ? -2.428 -0.299 22.835 1.00 55.97 90 PRO A O 1
ATOM 711 N N . LEU A 1 91 ? -1.567 -2.227 22.034 1.00 57.84 91 LEU A N 1
ATOM 712 C CA . LEU A 1 91 ? -1.058 -2.819 23.277 1.00 57.84 91 LEU A CA 1
ATOM 713 C C . LEU A 1 91 ? -0.178 -1.877 24.133 1.00 57.84 91 LEU A C 1
ATOM 715 O O . LEU A 1 91 ? 0.213 -2.243 25.239 1.00 57.84 91 LEU A O 1
ATOM 719 N N . GLN A 1 92 ? 0.159 -0.676 23.644 1.00 51.62 92 GLN A N 1
ATOM 720 C CA . GLN A 1 92 ? 1.012 0.310 24.317 1.00 51.62 92 GLN A CA 1
ATOM 721 C C . GLN A 1 92 ? 0.420 1.729 24.431 1.00 51.62 92 GLN A C 1
ATOM 723 O O . GLN A 1 92 ? 1.106 2.616 24.939 1.00 51.62 92 GLN A O 1
ATOM 728 N N . ALA A 1 93 ? -0.822 1.985 24.005 1.00 47.59 93 ALA A N 1
ATOM 729 C CA . ALA A 1 93 ? -1.436 3.307 24.173 1.00 47.59 93 ALA A CA 1
ATOM 730 C C . ALA A 1 93 ? -2.145 3.422 25.529 1.00 47.59 93 ALA A C 1
ATOM 732 O O . ALA A 1 93 ? -3.360 3.301 25.640 1.00 47.59 93 ALA A O 1
ATOM 733 N N . SER A 1 94 ? -1.374 3.685 26.582 1.00 47.47 94 SER A N 1
ATOM 734 C CA . SER A 1 94 ? -1.915 4.285 27.800 1.00 47.47 94 SER A CA 1
ATOM 735 C C . SER A 1 94 ? -2.054 5.794 27.593 1.00 47.47 94 SER A C 1
ATOM 737 O O . SER A 1 94 ? -1.162 6.544 27.983 1.00 47.47 94 SER A O 1
ATOM 739 N N . THR A 1 95 ? -3.154 6.232 26.981 1.00 43.56 95 THR A N 1
ATOM 740 C CA . THR A 1 95 ? -3.687 7.589 27.166 1.00 43.56 95 THR A CA 1
ATOM 741 C C . THR A 1 95 ? -5.209 7.539 27.186 1.00 43.56 95 THR A C 1
ATOM 743 O O . THR A 1 95 ? -5.847 6.883 26.370 1.00 43.56 95 THR A O 1
ATOM 746 N N . GLU A 1 96 ? -5.751 8.192 28.201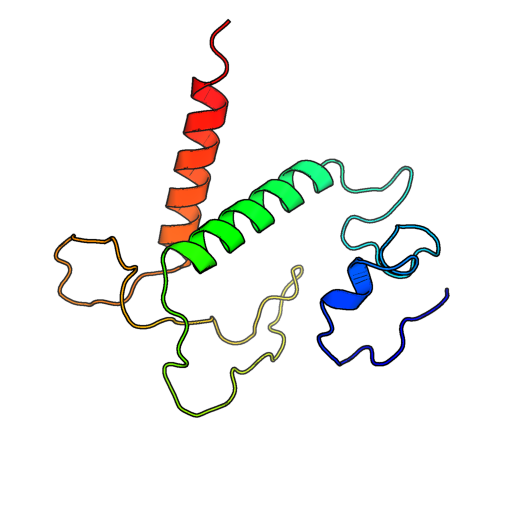 1.00 43.41 96 GLU A N 1
ATOM 747 C CA . GLU A 1 96 ? -7.147 8.262 28.600 1.00 43.41 96 GLU A CA 1
ATOM 748 C C . GLU A 1 96 ? -7.960 9.073 27.575 1.00 43.41 96 GLU A C 1
ATOM 750 O O . GLU A 1 96 ? -7.988 10.295 27.660 1.00 43.41 96 GLU A O 1
ATOM 755 N N . ASP A 1 97 ? -8.637 8.416 26.630 1.00 46.16 97 ASP A N 1
ATOM 756 C CA . ASP A 1 97 ? -9.677 9.042 25.801 1.00 46.16 97 ASP A CA 1
ATOM 757 C C . ASP A 1 97 ? -10.988 8.236 25.920 1.00 46.16 97 ASP A C 1
ATOM 759 O O . ASP A 1 97 ? -10.978 7.016 25.740 1.00 46.16 97 ASP A O 1
ATOM 763 N N . PRO A 1 98 ? -12.125 8.873 26.270 1.00 49.62 98 PRO A N 1
ATOM 764 C CA . PRO A 1 98 ? -13.373 8.176 26.599 1.00 49.62 98 PRO A CA 1
ATOM 765 C C . PRO A 1 98 ? -14.131 7.595 25.393 1.00 49.62 98 PRO A C 1
ATOM 767 O O . PRO A 1 98 ? -15.090 6.858 25.603 1.00 49.62 98 PRO A O 1
ATOM 770 N N . ASP A 1 99 ? -13.696 7.875 24.162 1.00 49.38 99 ASP A N 1
ATOM 771 C CA . ASP A 1 99 ? -14.145 7.195 22.942 1.00 49.38 99 ASP A CA 1
ATOM 772 C C . ASP A 1 99 ? -12.934 6.465 22.349 1.00 49.38 99 ASP A C 1
ATOM 774 O O . ASP A 1 99 ? -12.106 7.057 21.661 1.00 49.38 99 ASP A O 1
ATOM 778 N N . GLY A 1 100 ? -12.795 5.173 22.653 1.00 54.84 100 GLY A N 1
ATOM 779 C CA . GLY A 1 100 ? -11.640 4.328 22.311 1.00 54.84 100 GLY A CA 1
ATOM 780 C C . GLY A 1 100 ? -11.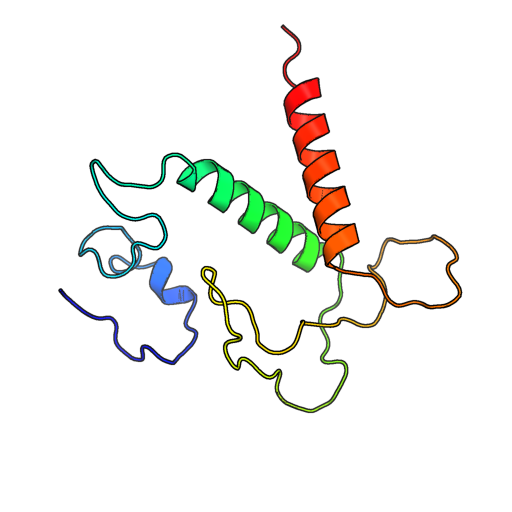440 4.029 20.817 1.00 54.84 100 GLY A C 1
ATOM 781 O O . GLY A 1 100 ? -10.881 2.991 20.479 1.00 54.84 100 GLY A O 1
ATOM 782 N N . THR A 1 101 ? -11.897 4.907 19.922 1.00 49.28 101 THR A N 1
ATOM 783 C CA . THR A 1 101 ? -11.740 4.765 18.472 1.00 49.28 101 THR A CA 1
ATOM 784 C C . THR A 1 101 ? -10.460 5.467 18.034 1.00 49.28 101 THR A C 1
ATOM 786 O O . THR A 1 101 ? -10.389 6.694 17.998 1.00 49.28 101 THR A O 1
ATOM 789 N N . ILE A 1 102 ? -9.430 4.699 17.683 1.00 57.09 102 ILE A N 1
ATOM 790 C CA . ILE A 1 102 ? -8.193 5.275 17.150 1.00 57.09 102 ILE A CA 1
ATOM 791 C C . ILE A 1 102 ? -8.35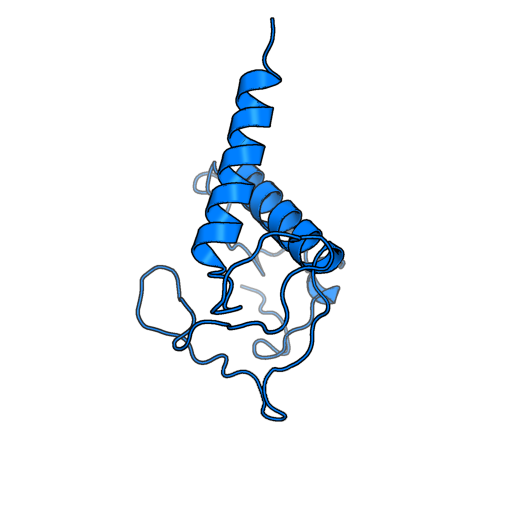2 5.483 15.652 1.00 57.09 102 ILE A C 1
ATOM 793 O O . ILE A 1 102 ? -8.521 4.536 14.884 1.00 57.09 102 ILE A O 1
ATOM 797 N N . ASP A 1 103 ? -8.255 6.739 15.230 1.00 59.81 103 ASP A N 1
ATOM 798 C CA . ASP A 1 103 ? -8.175 7.082 13.821 1.00 59.81 103 ASP A CA 1
ATOM 799 C C . ASP A 1 103 ? -6.829 6.618 13.242 1.00 59.81 103 ASP A C 1
ATOM 801 O O . ASP A 1 103 ? -5.761 7.177 13.519 1.00 59.81 103 ASP A O 1
ATOM 805 N N . LEU A 1 104 ? -6.889 5.581 12.405 1.00 59.22 104 LEU A N 1
ATOM 806 C CA . LEU A 1 104 ? -5.737 5.031 11.696 1.00 59.22 104 LEU A CA 1
ATOM 807 C C . LEU A 1 104 ? -5.029 6.084 10.831 1.00 59.22 104 LEU A C 1
ATOM 809 O O . LEU A 1 104 ? -3.826 5.954 10.606 1.00 59.22 104 LEU A O 1
ATOM 813 N N . GLN A 1 105 ? -5.724 7.133 10.365 1.00 56.22 105 GLN A N 1
ATOM 814 C CA . GLN A 1 105 ? -5.076 8.222 9.630 1.00 56.22 105 GLN A CA 1
ATOM 815 C C . GLN A 1 105 ? -4.169 9.048 10.541 1.00 56.22 105 GLN A C 1
ATOM 817 O O . GLN A 1 105 ? -3.027 9.324 10.171 1.00 56.22 105 GLN A O 1
ATOM 822 N N . SER A 1 106 ? -4.641 9.382 11.740 1.00 55.97 106 SER A N 1
ATOM 823 C CA . SER A 1 106 ? -3.865 10.096 12.754 1.00 55.97 106 SER A CA 1
ATOM 824 C C . SER A 1 106 ? -2.685 9.265 13.265 1.00 55.97 106 SER A C 1
ATOM 826 O O . SER A 1 106 ? -1.561 9.763 13.314 1.00 55.97 106 SER A O 1
ATOM 828 N N . ALA A 1 107 ? -2.887 7.971 13.539 1.00 61.69 107 ALA A N 1
ATOM 829 C CA . ALA A 1 107 ? -1.807 7.066 13.949 1.00 61.69 107 ALA A CA 1
ATOM 830 C C . ALA A 1 107 ? -0.746 6.879 12.847 1.00 61.69 107 ALA A C 1
ATOM 832 O O . ALA A 1 107 ? 0.457 6.877 13.118 1.00 61.69 107 ALA A O 1
ATOM 833 N N . PHE A 1 108 ? -1.177 6.771 11.585 1.00 68.50 108 PHE A N 1
ATOM 834 C CA . PHE A 1 108 ? -0.273 6.733 10.438 1.00 68.50 108 PHE A CA 1
ATOM 835 C C . PHE A 1 108 ? 0.494 8.050 10.287 1.00 68.50 108 PHE A C 1
ATOM 837 O O . PHE A 1 108 ? 1.705 8.024 10.076 1.00 68.50 108 PHE A O 1
ATOM 844 N N . PHE A 1 109 ? -0.174 9.197 10.431 1.00 68.56 109 PHE A N 1
ATOM 845 C CA . PHE A 1 109 ? 0.469 10.505 10.352 1.00 68.56 109 PHE A CA 1
ATOM 846 C C . PHE A 1 109 ? 1.533 10.680 11.438 1.00 68.56 109 PHE A C 1
ATOM 848 O O . PHE A 1 109 ? 2.659 11.057 11.121 1.00 68.56 109 PHE A O 1
ATOM 855 N N . GLU A 1 110 ? 1.223 10.325 12.685 1.00 66.19 110 GLU A N 1
ATOM 856 C CA . GLU A 1 110 ? 2.172 10.370 13.800 1.00 66.19 110 GLU A CA 1
ATOM 857 C C . GLU A 1 110 ? 3.362 9.432 13.585 1.00 66.19 110 GLU A C 1
ATOM 859 O O . GLU A 1 110 ? 4.513 9.803 13.829 1.00 66.19 110 GLU A O 1
ATOM 864 N N . LEU A 1 111 ? 3.128 8.226 13.065 1.00 67.44 111 LEU A N 1
ATOM 865 C CA . LEU A 1 111 ? 4.206 7.300 12.730 1.00 67.44 111 LEU A CA 1
ATOM 866 C C . LEU A 1 111 ? 5.110 7.879 11.631 1.00 67.44 111 LEU A C 1
ATOM 868 O O . LEU A 1 111 ? 6.333 7.908 11.787 1.00 67.44 111 LEU A O 1
ATOM 872 N N . ILE A 1 112 ? 4.525 8.392 10.544 1.00 72.50 112 ILE A N 1
ATOM 873 C CA . ILE A 1 112 ? 5.249 9.028 9.435 1.00 72.50 112 ILE A CA 1
ATOM 874 C C . ILE A 1 112 ? 6.027 10.251 9.915 1.00 72.50 112 ILE A C 1
ATOM 876 O O . ILE A 1 112 ? 7.194 10.408 9.554 1.00 72.50 112 ILE A O 1
ATOM 880 N N . PHE A 1 113 ? 5.416 11.097 10.742 1.00 72.25 113 PHE A N 1
ATOM 881 C CA . PHE A 1 113 ? 6.050 12.277 11.311 1.00 72.25 113 PHE A CA 1
ATOM 882 C C . PHE A 1 113 ? 7.232 11.883 12.198 1.00 72.25 113 PHE A C 1
ATOM 884 O O . PHE A 1 113 ? 8.335 12.388 12.003 1.00 72.25 113 PHE A O 1
ATOM 891 N N . ASN A 1 114 ? 7.064 10.902 13.086 1.00 65.38 114 ASN A N 1
ATOM 892 C CA . ASN A 1 114 ? 8.148 10.391 13.925 1.00 65.38 114 ASN A CA 1
ATOM 893 C C . ASN A 1 114 ? 9.299 9.788 13.106 1.00 65.38 114 ASN A C 1
ATOM 895 O O . ASN A 1 114 ? 10.471 9.991 13.434 1.00 65.38 114 ASN A O 1
ATOM 899 N N . ILE A 1 115 ? 9.000 9.085 12.012 1.00 64.06 115 ILE A N 1
ATOM 900 C CA . ILE A 1 115 ? 10.016 8.555 11.094 1.00 64.06 115 ILE A CA 1
ATOM 901 C C . ILE A 1 115 ? 10.738 9.692 10.371 1.00 64.06 115 ILE A C 1
ATOM 903 O O . ILE A 1 115 ? 11.968 9.705 10.334 1.00 64.06 115 ILE A O 1
ATOM 907 N N . LEU A 1 116 ? 9.997 10.661 9.826 1.00 67.38 116 LEU A N 1
ATOM 908 C CA . LEU A 1 116 ? 10.561 11.814 9.131 1.00 67.38 116 LEU A CA 1
ATOM 909 C C . LEU A 1 116 ? 11.463 12.619 10.069 1.00 67.38 116 LEU A C 1
ATOM 911 O O . LEU A 1 116 ? 12.587 12.945 9.697 1.00 67.38 116 LEU A O 1
ATOM 915 N N . MET A 1 117 ? 11.015 12.857 11.301 1.00 72.38 117 MET A N 1
ATOM 916 C CA . MET A 1 117 ? 11.780 13.546 12.338 1.00 72.38 117 MET A CA 1
ATOM 917 C C . MET A 1 117 ? 13.032 12.764 12.750 1.00 72.38 117 MET A C 1
ATOM 919 O O . MET A 1 117 ? 14.087 13.360 12.946 1.00 72.38 117 MET A O 1
ATOM 923 N N . ARG A 1 118 ? 12.981 11.427 12.806 1.00 65.25 118 ARG A N 1
ATOM 924 C CA . ARG A 1 118 ? 14.175 10.587 13.028 1.00 65.25 118 ARG A CA 1
ATOM 925 C C . ARG A 1 118 ? 15.136 10.611 11.839 1.00 65.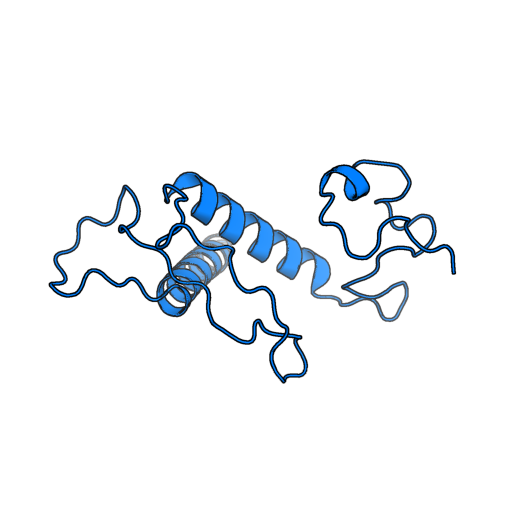25 118 ARG A C 1
ATOM 927 O O . ARG A 1 118 ? 16.349 10.602 12.035 1.00 65.25 118 ARG A O 1
ATOM 934 N N . MET A 1 119 ? 14.623 10.683 10.613 1.00 55.72 119 MET A N 1
ATOM 935 C CA . MET A 1 119 ? 15.434 10.775 9.397 1.00 55.72 119 MET A CA 1
ATOM 936 C C . MET A 1 119 ? 16.087 12.152 9.213 1.00 55.72 119 MET A C 1
ATOM 938 O O . MET A 1 119 ? 17.203 12.227 8.697 1.00 55.72 119 MET A O 1
ATOM 942 N N . THR A 1 120 ? 15.431 13.235 9.633 1.00 60.75 120 THR A N 1
ATOM 943 C CA . THR A 1 120 ? 15.993 14.595 9.599 1.00 60.75 120 THR A CA 1
ATOM 944 C C . THR A 1 120 ? 16.932 14.851 10.778 1.00 60.75 120 THR A C 1
ATOM 946 O O . THR A 1 120 ? 17.987 15.448 10.578 1.00 60.75 120 THR A O 1
ATOM 949 N N . ALA A 1 121 ? 16.628 14.330 11.972 1.00 59.78 121 ALA A N 1
ATOM 950 C CA . ALA A 1 121 ? 17.501 14.428 13.146 1.00 59.78 121 ALA A CA 1
ATOM 951 C C . ALA A 1 121 ? 18.727 13.494 13.078 1.00 59.78 121 ALA A C 1
ATOM 953 O O . ALA A 1 121 ? 19.767 13.802 13.660 1.00 59.78 121 ALA A O 1
ATOM 954 N N . GLY A 1 122 ? 18.629 12.373 12.352 1.00 46.62 122 GLY A N 1
ATOM 955 C CA . GLY A 1 122 ? 19.724 11.422 12.120 1.00 46.62 122 GLY A CA 1
ATOM 956 C C . GLY A 1 122 ? 20.755 11.874 11.080 1.00 46.62 122 GLY A C 1
ATOM 957 O O . GLY A 1 122 ? 21.819 11.269 10.980 1.00 46.62 122 GLY A O 1
ATOM 958 N N . LYS A 1 123 ? 20.491 12.959 10.338 1.00 42.75 123 LYS A N 1
ATOM 959 C CA . LYS A 1 123 ? 21.506 13.680 9.556 1.00 42.75 123 LYS A CA 1
ATOM 960 C C . LYS A 1 123 ? 22.153 14.769 10.418 1.00 42.75 123 LYS A C 1
ATOM 962 O O . LYS A 1 123 ? 22.045 15.957 10.126 1.00 42.75 123 LYS A O 1
ATOM 967 N N . ARG A 1 124 ? 22.832 14.365 11.492 1.00 41.88 124 ARG A N 1
ATOM 968 C CA . ARG A 1 124 ? 23.928 15.178 12.030 1.00 41.88 124 ARG A CA 1
ATOM 969 C C . ARG A 1 124 ? 25.163 14.896 11.175 1.00 41.88 124 ARG A C 1
ATOM 971 O O . ARG A 1 124 ? 25.511 13.734 10.981 1.00 41.88 124 ARG A O 1
ATOM 978 N N . TYR A 1 125 ? 25.718 15.970 10.617 1.00 42.31 125 TYR A N 1
ATOM 979 C CA . TYR A 1 125 ? 27.076 16.043 10.078 1.00 42.31 125 TYR A CA 1
ATOM 980 C C . TYR A 1 125 ? 28.094 15.481 11.072 1.00 42.31 125 TYR A C 1
ATOM 982 O O . TYR A 1 125 ? 27.855 15.647 12.293 1.00 42.31 125 TYR A O 1
#